Protein AF-A0A2E3EXQ4-F1 (afdb_monomer)

pLDDT: mean 81.84, std 19.52, range [31.77, 98.12]

Foldseek 3Di:
DDDDDDDDPPPPWDQDPQQKDWDDDDDDDDDDPQDWDWEWAAALNDITIMIGGPPCRVVVNVVSVLLNVLLVVLCPPHPSPPDVNSSVRSVVVVVVVVVVVVVVVVVVVVVVVVVVVVVVVVVVVVVVVVVVVVVVVVVVVVVVVVVVVVD

Solvent-accessible surface area (backbone atoms only — not comparable to full-atom values): 9087 Å² total; per-residue (Å²): 138,87,85,81,90,81,78,85,83,78,77,91,69,79,73,42,98,84,49,43,37,79,68,75,87,81,88,84,82,91,87,76,96,62,64,72,39,78,41,83,44,61,49,91,88,42,80,46,49,31,40,29,48,64,93,38,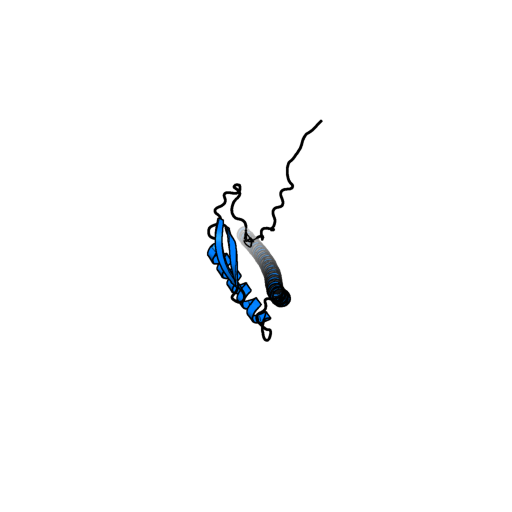57,67,58,51,52,51,52,45,50,56,49,30,57,34,35,54,65,49,35,70,96,55,74,85,68,87,44,70,65,35,54,50,46,22,50,49,58,51,48,52,50,51,52,51,50,51,51,50,52,50,53,50,52,55,49,53,52,50,52,49,57,49,49,56,49,52,51,52,54,49,52,55,51,52,52,52,53,50,51,55,51,51,54,50,50,51,54,49,51,59,53,61,76,74,109

Mean predicted aligned error: 12.4 Å

Structure (mmCIF, N/CA/C/O backbone):
data_AF-A0A2E3EXQ4-F1
#
_entry.id   AF-A0A2E3EXQ4-F1
#
loop_
_atom_site.group_PDB
_atom_site.id
_atom_site.type_symbol
_atom_site.label_atom_id
_atom_site.label_alt_id
_atom_site.label_comp_id
_atom_site.label_asym_id
_atom_site.label_entity_id
_atom_site.label_seq_id
_atom_site.pdbx_PDB_ins_code
_atom_site.Cartn_x
_atom_site.Cartn_y
_atom_site.Cartn_z
_atom_site.occupancy
_atom_site.B_iso_or_equiv
_atom_site.auth_seq_id
_atom_site.auth_comp_id
_atom_site.auth_asym_id
_atom_site.auth_atom_id
_atom_site.pdbx_PDB_model_num
ATOM 1 N N . MET A 1 1 ? -54.232 31.102 2.412 1.00 39.09 1 MET A N 1
ATOM 2 C CA . MET A 1 1 ? -54.176 29.993 1.437 1.00 39.09 1 MET A CA 1
ATOM 3 C C . MET A 1 1 ? -53.079 29.049 1.882 1.00 39.09 1 MET A C 1
ATOM 5 O O . MET A 1 1 ? -51.952 29.480 2.073 1.00 39.09 1 MET A O 1
ATOM 9 N N . ILE A 1 2 ? -53.479 27.822 2.183 1.00 39.22 2 ILE A N 1
ATOM 10 C CA . ILE A 1 2 ? -52.682 26.746 2.765 1.00 39.22 2 ILE A CA 1
ATOM 11 C C . ILE A 1 2 ? -51.975 25.996 1.632 1.00 39.22 2 ILE A C 1
ATOM 13 O O . ILE A 1 2 ? -52.629 25.654 0.652 1.00 39.22 2 ILE A O 1
ATOM 17 N N . ALA A 1 3 ? -50.693 25.677 1.807 1.00 35.25 3 ALA A N 1
ATOM 18 C CA . ALA A 1 3 ? -50.110 24.427 1.324 1.00 35.25 3 ALA A CA 1
ATOM 19 C C . ALA A 1 3 ? -48.959 24.036 2.261 1.00 35.25 3 ALA A C 1
ATOM 21 O O . ALA A 1 3 ? -47.992 24.774 2.436 1.00 35.25 3 ALA A O 1
ATOM 22 N N . ALA A 1 4 ? -49.138 22.898 2.922 1.00 32.50 4 ALA A N 1
ATOM 23 C CA . ALA A 1 4 ? -48.230 22.305 3.884 1.00 32.50 4 ALA A CA 1
ATOM 24 C C . ALA A 1 4 ? -47.325 21.249 3.224 1.00 32.50 4 ALA A C 1
ATOM 26 O O . ALA A 1 4 ? -47.731 20.598 2.268 1.00 32.50 4 ALA A O 1
ATOM 27 N N . ALA A 1 5 ? -46.181 21.027 3.879 1.00 33.75 5 ALA A N 1
ATOM 28 C CA . ALA A 1 5 ? -45.454 19.761 4.027 1.00 33.75 5 ALA A CA 1
ATOM 29 C C . ALA A 1 5 ? -44.585 19.202 2.876 1.00 33.75 5 ALA A C 1
ATOM 31 O O . ALA A 1 5 ? -45.044 18.870 1.792 1.00 33.75 5 ALA A O 1
ATOM 32 N N . GLY A 1 6 ? -43.324 18.936 3.240 1.00 31.77 6 GLY A N 1
ATOM 33 C CA . GLY A 1 6 ? -42.433 17.938 2.640 1.00 31.77 6 GLY A CA 1
ATOM 34 C C . GLY A 1 6 ? -41.075 17.963 3.360 1.00 31.77 6 GLY A C 1
ATOM 35 O O . GLY A 1 6 ? -40.394 18.982 3.277 1.00 31.77 6 GLY A O 1
ATOM 36 N N . PRO A 1 7 ? -40.695 16.939 4.151 1.00 38.81 7 PRO A N 1
ATOM 37 C CA . PRO A 1 7 ? -39.649 17.069 5.161 1.00 38.81 7 PRO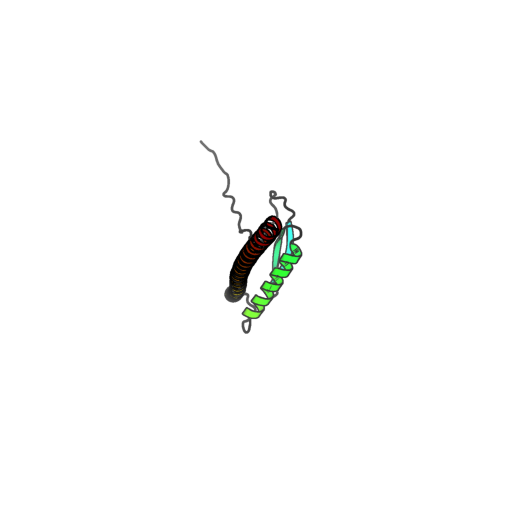 A CA 1
ATOM 38 C C . PRO A 1 7 ? -38.246 17.021 4.549 1.00 38.81 7 PRO A C 1
ATOM 40 O O . PRO A 1 7 ? -37.982 16.276 3.611 1.00 38.81 7 PRO A O 1
ATOM 43 N N . ALA A 1 8 ? -37.328 17.775 5.154 1.00 42.53 8 ALA A N 1
ATOM 44 C CA . ALA A 1 8 ? -35.894 17.657 4.935 1.00 42.53 8 ALA A CA 1
ATOM 45 C C . ALA A 1 8 ? -35.455 16.182 5.014 1.00 42.53 8 ALA A C 1
ATOM 47 O O . ALA A 1 8 ? -35.511 15.574 6.088 1.00 42.53 8 ALA A O 1
ATOM 48 N N . SER A 1 9 ? -35.018 15.612 3.888 1.00 45.44 9 SER A N 1
ATOM 49 C CA . SER A 1 9 ? -34.463 14.261 3.811 1.00 45.44 9 SER A CA 1
ATOM 50 C C . SER A 1 9 ? -33.110 14.224 4.526 1.00 45.44 9 SER A C 1
ATOM 52 O O . SER A 1 9 ? -32.050 14.412 3.932 1.00 45.44 9 SER A O 1
ATOM 54 N N . ARG A 1 10 ? -33.142 14.025 5.843 1.00 39.22 10 ARG A N 1
ATOM 55 C CA . ARG A 1 10 ? -31.953 13.766 6.652 1.00 39.22 10 ARG A CA 1
ATOM 56 C C . ARG A 1 10 ? -31.537 12.310 6.459 1.00 39.22 10 ARG A C 1
ATOM 58 O O . ARG A 1 10 ? -32.013 11.429 7.163 1.00 39.22 10 ARG A O 1
ATOM 65 N N . SER A 1 11 ? -30.638 12.068 5.506 1.00 46.88 11 SER A N 1
ATOM 66 C CA . SER A 1 11 ? -29.823 10.853 5.458 1.00 46.88 11 SER A CA 1
ATOM 67 C C . SER A 1 11 ? -28.827 10.903 6.622 1.00 46.88 11 SER A C 1
ATOM 69 O O . SER A 1 11 ? -27.817 11.605 6.553 1.00 46.88 11 SER A O 1
ATOM 71 N N . THR A 1 12 ? -29.104 10.238 7.736 1.00 48.03 12 THR A N 1
ATOM 72 C CA . THR A 1 12 ? -28.260 10.352 8.936 1.00 48.03 12 THR A CA 1
ATOM 73 C C . THR A 1 12 ? -27.111 9.341 8.916 1.00 48.03 12 THR A C 1
ATOM 75 O O . THR A 1 12 ? -27.062 8.432 9.735 1.00 48.03 12 THR A O 1
ATOM 78 N N . GLY A 1 13 ? -26.185 9.500 7.961 1.00 52.38 13 GLY A N 1
ATOM 79 C CA . GLY A 1 13 ? -24.879 8.828 7.953 1.00 52.38 13 GLY A CA 1
ATOM 80 C C . GLY A 1 13 ? -24.204 8.801 6.568 1.00 52.38 13 GLY A C 1
ATOM 81 O O . GLY A 1 13 ? -24.810 8.283 5.625 1.00 52.38 13 GLY A O 1
ATOM 82 N N . PRO A 1 14 ? -22.9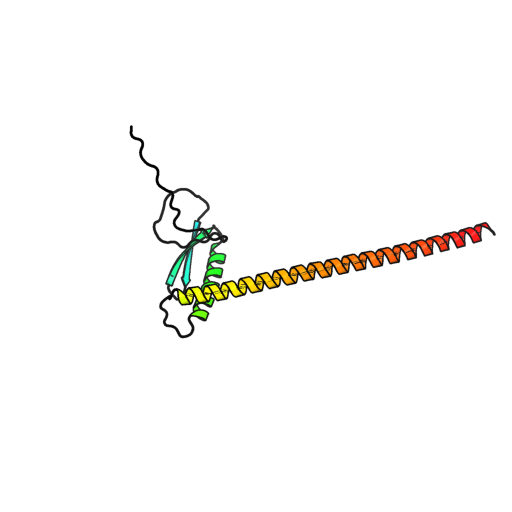71 9.328 6.408 1.00 59.94 14 PRO A N 1
ATOM 83 C CA . PRO A 1 14 ? -22.273 9.318 5.123 1.00 59.94 14 PRO A CA 1
ATOM 84 C C . PRO A 1 14 ? -21.819 7.898 4.751 1.00 59.94 14 PRO A C 1
ATOM 86 O O . PRO A 1 14 ? -21.286 7.167 5.585 1.00 59.94 14 PRO A O 1
ATOM 89 N N . TRP A 1 15 ? -22.026 7.503 3.493 1.00 59.31 15 TRP A N 1
ATOM 90 C CA . TRP A 1 15 ? -21.392 6.309 2.931 1.00 59.31 15 TRP A CA 1
ATOM 91 C C . TRP A 1 15 ? -19.880 6.528 2.846 1.00 59.31 15 TRP A C 1
ATOM 93 O O . TRP A 1 15 ? -19.427 7.596 2.433 1.00 59.31 15 TRP A O 1
ATOM 103 N N . THR A 1 16 ? -19.095 5.517 3.215 1.00 67.19 16 THR A N 1
ATOM 104 C CA . THR A 1 16 ? -17.655 5.526 2.919 1.00 67.19 16 THR A CA 1
ATOM 105 C C . THR A 1 16 ? -17.418 5.224 1.431 1.00 67.19 16 THR A C 1
ATOM 107 O O . THR A 1 16 ? -18.258 4.566 0.811 1.00 67.19 16 THR A O 1
ATOM 110 N N . PRO A 1 17 ? -16.273 5.629 0.843 1.00 65.00 17 PRO A N 1
ATOM 111 C CA . PRO A 1 17 ? -15.904 5.247 -0.527 1.00 65.00 17 PRO A CA 1
ATOM 112 C C . PRO A 1 17 ? -15.903 3.729 -0.762 1.00 65.00 17 PRO A C 1
ATOM 114 O O . PRO A 1 17 ? -16.143 3.273 -1.875 1.00 65.00 17 PRO A O 1
ATOM 117 N N . SER A 1 18 ? -15.683 2.948 0.298 1.00 67.12 18 SER A N 1
ATOM 118 C CA . SER A 1 18 ? -15.730 1.484 0.283 1.00 67.12 18 SER A CA 1
ATOM 119 C C . SER A 1 18 ? -17.146 0.902 0.354 1.00 67.12 18 SER A C 1
ATOM 121 O O . SER A 1 18 ? -17.276 -0.308 0.471 1.00 67.12 18 SER A O 1
ATOM 123 N N . GLY A 1 19 ? -18.206 1.718 0.343 1.00 71.94 19 GLY A N 1
ATOM 124 C CA . GLY A 1 19 ? -19.581 1.217 0.406 1.00 71.94 19 GLY A CA 1
ATOM 125 C C . GLY A 1 19 ? -19.986 0.663 1.778 1.00 71.94 19 GLY A C 1
ATOM 126 O O . GLY A 1 19 ? -20.892 -0.156 1.860 1.00 71.94 19 GLY A O 1
ATOM 127 N N . VAL A 1 20 ? -19.318 1.081 2.859 1.00 76.75 20 VAL A N 1
ATOM 128 C CA . VAL A 1 20 ? -19.588 0.599 4.227 1.00 76.75 20 VAL A CA 1
ATOM 129 C C . VAL A 1 20 ? -20.297 1.671 5.050 1.00 76.75 20 VAL A C 1
ATOM 131 O O . VAL A 1 20 ? -19.892 2.840 5.016 1.00 76.75 20 VAL A O 1
ATOM 134 N N . ARG A 1 21 ? -21.311 1.264 5.828 1.00 80.31 21 ARG A N 1
ATOM 135 C CA . ARG A 1 21 ? -22.042 2.109 6.789 1.00 80.31 21 ARG A CA 1
ATOM 136 C C . ARG A 1 21 ? -22.262 1.384 8.122 1.00 80.31 21 ARG A C 1
ATOM 138 O O . ARG A 1 21 ? -22.577 0.200 8.137 1.00 80.31 21 ARG A O 1
ATOM 145 N N . LEU A 1 22 ? -22.163 2.113 9.238 1.00 78.50 22 LEU A N 1
ATOM 146 C CA . LEU A 1 22 ? -22.538 1.608 10.564 1.00 78.50 22 LEU A CA 1
ATOM 147 C C . LEU A 1 22 ? -24.067 1.584 10.729 1.00 78.50 22 LEU A C 1
ATOM 149 O O . LEU A 1 22 ? -24.726 2.597 10.492 1.00 78.50 22 LEU A O 1
ATOM 153 N N . MET A 1 23 ? -24.632 0.454 11.152 1.00 69.12 23 MET A N 1
ATOM 154 C CA . MET A 1 23 ? -26.063 0.337 11.442 1.00 6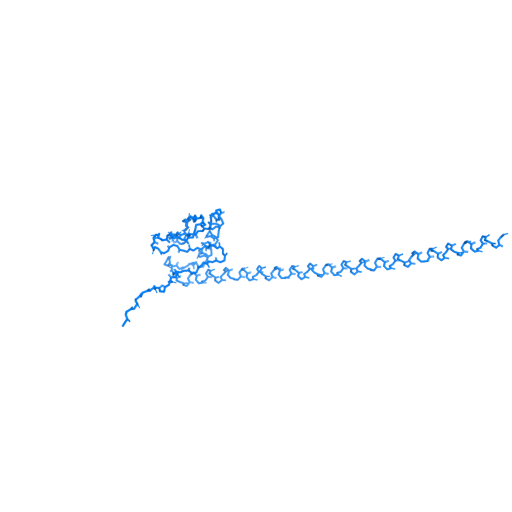9.12 23 MET A CA 1
ATOM 155 C C . MET A 1 23 ? -26.365 0.947 12.816 1.00 69.12 23 MET A C 1
ATOM 157 O O . MET A 1 23 ? -26.114 0.345 13.858 1.00 69.12 23 MET A O 1
ATOM 161 N N . THR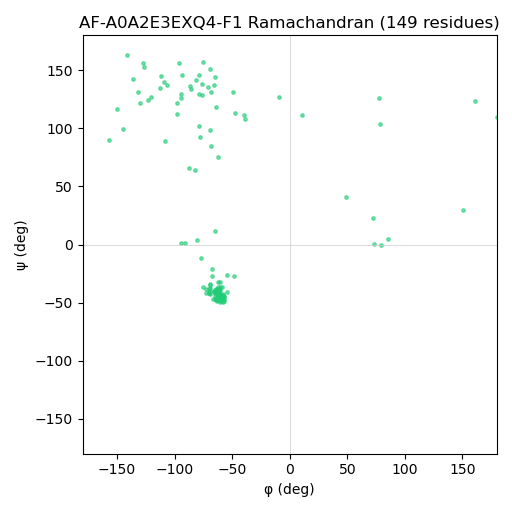 A 1 24 ? -26.906 2.164 12.825 1.00 61.56 24 THR A N 1
ATOM 162 C CA . THR A 1 24 ? -27.488 2.809 14.009 1.00 61.56 24 THR A CA 1
ATOM 163 C C . THR A 1 24 ? -29.010 2.835 13.813 1.00 61.56 24 THR A C 1
ATOM 165 O O . THR A 1 24 ? -29.493 3.750 13.161 1.00 61.56 24 THR A O 1
ATOM 168 N N . ALA A 1 25 ? -29.722 1.782 14.252 1.00 42.19 25 ALA A N 1
ATOM 169 C CA . ALA A 1 25 ? -31.193 1.555 14.232 1.00 42.19 25 ALA A CA 1
ATOM 170 C C . ALA A 1 25 ? -32.082 2.769 13.825 1.00 42.19 25 ALA A C 1
ATOM 172 O O . ALA A 1 25 ? -31.943 3.835 14.412 1.00 42.19 25 ALA A O 1
ATOM 173 N N . GLU A 1 26 ? -33.004 2.719 12.850 1.00 41.75 26 GLU A N 1
ATOM 174 C CA . GLU A 1 26 ? -34.162 1.817 12.657 1.00 41.75 26 GLU A CA 1
ATOM 175 C C . GLU A 1 26 ? -34.194 1.109 11.279 1.00 41.75 26 GLU A C 1
ATOM 177 O O . GLU A 1 26 ? -33.709 1.664 10.288 1.00 41.75 26 GLU A O 1
ATOM 182 N N . PRO A 1 27 ? -34.808 -0.088 11.175 1.00 54.22 27 PRO A N 1
ATOM 183 C CA . PRO A 1 27 ? -34.923 -0.809 9.917 1.00 54.22 27 PRO A CA 1
ATOM 184 C C . PRO A 1 27 ? -36.095 -0.288 9.071 1.00 54.22 27 PRO A C 1
ATOM 186 O O . PRO A 1 27 ? -37.196 -0.063 9.568 1.00 54.22 27 PRO A O 1
ATOM 189 N N . ASN A 1 28 ? -35.852 -0.230 7.760 1.00 52.44 28 ASN A N 1
ATOM 190 C CA . ASN A 1 28 ? -36.831 -0.156 6.673 1.00 52.44 28 ASN A CA 1
ATOM 191 C C . ASN A 1 28 ? -37.496 1.206 6.383 1.00 52.44 28 ASN A C 1
ATOM 193 O O . ASN A 1 28 ? -38.495 1.560 7.001 1.00 52.44 28 ASN A O 1
ATOM 197 N N . ARG A 1 29 ? -37.040 1.872 5.305 1.00 49.22 29 ARG A N 1
ATOM 198 C CA . ARG A 1 29 ? -37.925 2.482 4.288 1.00 49.22 29 ARG A CA 1
ATOM 199 C C . ARG A 1 29 ? -37.294 2.368 2.894 1.00 49.22 29 ARG A C 1
ATOM 201 O O . ARG A 1 29 ? -36.405 3.134 2.549 1.00 49.22 29 ARG A O 1
ATOM 208 N N . ILE A 1 30 ? -37.763 1.359 2.161 1.00 45.34 30 ILE A N 1
ATOM 209 C CA . ILE A 1 30 ? -37.961 1.253 0.702 1.00 45.34 30 ILE A CA 1
ATOM 210 C C . ILE A 1 30 ? -37.327 2.388 -0.129 1.00 45.34 30 ILE A C 1
ATOM 212 O O . ILE A 1 30 ? -37.843 3.508 -0.119 1.00 45.34 30 ILE A O 1
ATOM 216 N N . GLY A 1 31 ? -36.280 2.070 -0.910 1.00 44.94 31 GLY A N 1
ATOM 217 C CA . GLY A 1 31 ? -35.872 2.921 -2.036 1.00 44.94 31 GLY A CA 1
ATOM 218 C C . GLY A 1 31 ? -34.400 2.969 -2.468 1.00 44.94 31 GLY A C 1
ATOM 219 O O . GLY A 1 31 ? -34.017 4.017 -2.972 1.00 44.94 31 GLY A O 1
ATOM 220 N N . ASP A 1 32 ? -33.582 1.918 -2.306 1.00 44.41 32 ASP A N 1
ATOM 221 C CA . ASP A 1 32 ? -32.374 1.746 -3.145 1.00 44.41 32 ASP A CA 1
ATOM 222 C C . ASP A 1 32 ? -31.951 0.263 -3.180 1.00 44.41 32 ASP A C 1
ATOM 224 O O . ASP A 1 32 ? -31.250 -0.243 -2.305 1.00 44.41 32 ASP A O 1
ATOM 228 N N . GLU A 1 33 ? -32.475 -0.482 -4.151 1.00 45.66 33 GLU A N 1
ATOM 229 C CA . GLU A 1 33 ? -32.315 -1.933 -4.294 1.00 45.66 33 GLU A CA 1
ATOM 230 C C . GLU A 1 33 ? -30.981 -2.268 -4.985 1.00 45.66 33 GLU A C 1
ATOM 232 O O . GLU A 1 33 ? -30.926 -2.799 -6.090 1.00 45.66 33 GLU A O 1
ATOM 237 N N . LYS A 1 34 ? -29.864 -1.933 -4.334 1.00 54.62 34 LYS A N 1
ATOM 238 C CA . LYS A 1 34 ? -28.639 -2.726 -4.481 1.00 54.62 34 LYS A CA 1
ATOM 239 C C . LYS A 1 34 ? -28.591 -3.662 -3.289 1.00 54.62 34 LYS A C 1
ATOM 241 O O . LYS A 1 34 ? -28.630 -3.188 -2.159 1.00 54.62 34 LYS A O 1
ATOM 246 N N . ALA A 1 35 ? -28.548 -4.966 -3.557 1.00 54.25 35 ALA A N 1
ATOM 247 C CA . ALA A 1 35 ? -28.475 -6.026 -2.561 1.00 54.25 35 ALA A CA 1
ATOM 248 C C . ALA A 1 35 ? -27.532 -5.633 -1.410 1.00 54.25 35 ALA A C 1
ATOM 250 O O . ALA A 1 35 ? -26.328 -5.429 -1.584 1.00 54.25 35 ALA A O 1
ATOM 251 N N . MET A 1 36 ? -28.139 -5.422 -0.246 1.00 65.69 36 MET A N 1
ATOM 252 C CA . MET A 1 36 ? -27.467 -4.981 0.965 1.00 65.69 36 MET A CA 1
ATOM 253 C C . MET A 1 36 ? -27.202 -6.215 1.810 1.00 65.69 36 MET A C 1
ATOM 255 O O . MET A 1 36 ? -28.137 -6.840 2.307 1.00 65.69 36 MET A O 1
ATOM 259 N N . ALA A 1 37 ? -25.929 -6.563 1.953 1.00 80.25 37 ALA A N 1
ATOM 260 C CA . ALA A 1 37 ? -25.499 -7.587 2.883 1.00 80.25 37 ALA A CA 1
ATOM 261 C C . ALA A 1 37 ? -25.101 -6.942 4.213 1.00 80.25 37 ALA A C 1
ATOM 263 O O . ALA A 1 37 ? -24.567 -5.828 4.262 1.00 80.25 37 ALA A O 1
ATOM 264 N N . GLU A 1 38 ? -25.353 -7.655 5.305 1.00 84.62 38 GLU A N 1
ATOM 265 C CA . GLU A 1 38 ? -24.987 -7.228 6.651 1.00 84.62 38 GLU A CA 1
ATOM 266 C C . GLU A 1 38 ? -23.852 -8.089 7.194 1.00 84.62 38 GLU A C 1
ATOM 268 O O . GLU A 1 38 ? -23.815 -9.310 7.024 1.00 84.62 38 GLU A O 1
ATOM 273 N N . VAL A 1 39 ? -22.918 -7.441 7.882 1.00 90.38 39 VAL A N 1
ATOM 274 C CA . VAL A 1 39 ? -21.782 -8.104 8.514 1.00 90.38 39 VAL A CA 1
ATOM 275 C C . VAL A 1 39 ? -21.676 -7.643 9.958 1.00 90.38 39 VAL A C 1
ATOM 277 O O . VAL A 1 39 ? -21.495 -6.457 10.230 1.00 90.38 39 VAL A O 1
ATOM 280 N N . GLU A 1 40 ? -21.737 -8.590 10.892 1.00 92.00 40 GLU A N 1
ATOM 281 C CA . GLU A 1 40 ? -21.334 -8.350 12.276 1.00 92.00 40 GLU A CA 1
ATOM 282 C C . GLU A 1 40 ? -19.805 -8.407 12.386 1.00 92.00 40 GLU A C 1
ATOM 284 O O . GLU A 1 40 ? -19.162 -9.367 11.951 1.00 92.00 40 GLU A O 1
ATOM 289 N N . VAL A 1 41 ? -19.223 -7.383 13.003 1.00 92.31 41 VAL A N 1
ATOM 290 C CA . VAL A 1 41 ? -17.799 -7.302 13.336 1.00 92.31 41 VAL A CA 1
ATOM 291 C C . VAL A 1 41 ? -17.633 -6.969 14.815 1.00 92.31 41 VAL A C 1
ATOM 293 O O . VAL A 1 41 ? -18.531 -6.400 15.432 1.00 92.31 41 VAL A O 1
ATOM 296 N N . ARG A 1 42 ? -16.487 -7.309 15.413 1.00 90.38 42 ARG A N 1
ATOM 297 C CA . ARG A 1 42 ? -16.207 -7.010 16.825 1.00 90.38 42 ARG A CA 1
ATOM 298 C C . ARG A 1 42 ? -14.970 -6.142 16.954 1.00 90.38 42 ARG A C 1
ATOM 300 O O . ARG A 1 42 ? -13.925 -6.537 16.450 1.00 90.38 42 ARG A O 1
ATOM 307 N N . ILE A 1 43 ? -15.102 -5.015 17.653 1.00 89.38 43 ILE A N 1
ATOM 308 C CA . ILE A 1 43 ? -13.989 -4.125 18.001 1.00 89.38 43 ILE A CA 1
ATOM 309 C C . ILE A 1 43 ? -13.938 -3.964 19.527 1.00 89.38 43 ILE A C 1
ATOM 311 O O . ILE A 1 43 ? -14.952 -3.604 20.129 1.00 89.38 43 ILE A O 1
ATOM 315 N N . LEU A 1 44 ? -12.801 -4.257 20.166 1.00 87.19 44 LEU A N 1
ATOM 316 C CA . LEU A 1 44 ? -12.626 -4.312 21.628 1.00 87.19 44 LEU A CA 1
ATOM 317 C C . LEU A 1 44 ? -13.714 -5.138 22.334 1.00 87.19 44 LEU A C 1
ATOM 319 O O . LEU A 1 44 ? -14.260 -4.747 23.365 1.00 87.19 44 LEU A O 1
ATOM 323 N N . GLY A 1 45 ? -14.088 -6.271 21.737 1.00 85.00 45 GLY A N 1
ATOM 324 C CA . GLY A 1 45 ? -15.140 -7.147 22.262 1.00 85.00 45 GLY A CA 1
ATOM 325 C C . GLY A 1 45 ? -16.573 -6.616 22.114 1.00 85.00 45 GLY A C 1
ATOM 326 O O . GLY A 1 45 ? -17.510 -7.317 22.491 1.00 85.00 45 GLY A O 1
ATOM 327 N N . ARG A 1 46 ? -16.780 -5.426 21.532 1.00 85.62 46 ARG A N 1
ATOM 328 C CA . ARG A 1 46 ? -18.109 -4.879 21.230 1.00 85.62 46 ARG A CA 1
ATOM 329 C C . ARG A 1 46 ? -18.515 -5.216 19.799 1.00 85.62 46 ARG A C 1
ATOM 331 O O . ARG A 1 46 ? -17.755 -4.963 18.869 1.00 85.62 46 ARG A O 1
ATOM 338 N N . ALA A 1 47 ? -19.714 -5.769 19.631 1.00 89.38 47 ALA A N 1
ATOM 339 C CA . ALA A 1 47 ? -20.281 -6.064 18.319 1.00 89.38 47 ALA A CA 1
ATOM 340 C C . ALA A 1 47 ? -20.803 -4.789 17.632 1.00 89.38 47 ALA A C 1
ATOM 342 O O . ALA A 1 47 ? -21.441 -3.944 18.267 1.00 89.38 47 ALA A O 1
ATOM 343 N N . PHE A 1 48 ? -20.534 -4.677 16.334 1.00 88.44 48 PHE A N 1
ATOM 344 C CA . PHE A 1 48 ? -21.028 -3.641 15.436 1.00 88.44 48 PHE A CA 1
ATOM 345 C C . PHE A 1 48 ? -21.571 -4.306 14.174 1.00 88.44 48 PHE A C 1
ATOM 347 O O . PHE A 1 48 ? -20.883 -5.122 13.562 1.00 88.44 48 PHE A O 1
ATOM 354 N N . THR A 1 49 ? -22.777 -3.928 13.761 1.00 89.44 49 THR A N 1
ATOM 355 C CA . THR A 1 49 ? -23.352 -4.377 12.490 1.00 89.44 49 THR A CA 1
ATOM 356 C C . THR A 1 49 ? -23.065 -3.335 11.421 1.00 89.44 49 THR A C 1
ATOM 358 O O . THR A 1 49 ? -23.352 -2.146 11.597 1.00 89.44 49 THR A O 1
ATOM 361 N N . LEU A 1 50 ? -22.463 -3.775 10.322 1.00 87.56 50 LEU A N 1
ATOM 362 C CA . LEU A 1 50 ? -22.137 -2.940 9.177 1.00 87.56 50 LEU A CA 1
ATOM 363 C C . LEU A 1 50 ? -22.987 -3.357 7.984 1.00 87.56 50 LEU A C 1
ATOM 365 O O . LEU A 1 50 ? -23.106 -4.542 7.678 1.00 87.56 50 LEU A O 1
ATOM 369 N N . ALA A 1 51 ? -23.540 -2.363 7.301 1.00 85.06 51 ALA A N 1
ATOM 370 C CA . ALA A 1 51 ? -24.154 -2.538 5.998 1.00 85.06 51 ALA A CA 1
ATOM 371 C C . ALA A 1 51 ? -23.061 -2.436 4.929 1.00 85.06 51 ALA A C 1
ATOM 373 O O . ALA A 1 51 ? -22.234 -1.516 4.979 1.00 85.06 51 ALA A O 1
ATOM 374 N N . CYS A 1 52 ? -23.058 -3.362 3.976 1.00 85.44 52 CYS A N 1
ATOM 375 C CA . CYS A 1 52 ? -22.112 -3.391 2.866 1.00 85.44 52 CYS A CA 1
ATOM 376 C C . CYS A 1 52 ? -22.789 -3.828 1.562 1.00 85.44 52 CYS A C 1
ATOM 378 O O . CYS A 1 52 ? -23.908 -4.346 1.571 1.00 85.44 52 CYS A O 1
ATOM 380 N N . GLY A 1 53 ? -22.129 -3.570 0.433 1.00 83.12 53 GLY A N 1
ATOM 381 C CA . GLY A 1 53 ? -22.604 -4.068 -0.857 1.00 83.12 53 GLY A CA 1
ATOM 382 C C . GLY A 1 53 ? -22.469 -5.589 -0.959 1.00 83.12 53 GLY A C 1
ATOM 383 O O . GLY A 1 53 ? -21.561 -6.170 -0.367 1.00 83.12 53 GLY A O 1
ATOM 384 N N . GLU A 1 54 ? -23.346 -6.217 -1.739 1.00 77.94 54 GLU A N 1
ATOM 385 C CA . GLU A 1 54 ? -23.282 -7.648 -2.065 1.00 77.94 54 GLU A CA 1
ATOM 386 C C . GLU A 1 54 ? -21.882 -8.079 -2.535 1.00 77.94 54 GLU A C 1
ATOM 388 O O . GLU A 1 54 ? -21.258 -7.428 -3.382 1.00 77.94 54 GLU A O 1
ATOM 393 N N . GLY A 1 55 ? -21.370 -9.171 -1.962 1.00 86.19 55 GLY A N 1
ATOM 394 C CA . GLY A 1 55 ? -20.056 -9.728 -2.290 1.00 86.19 55 GLY A CA 1
ATOM 395 C C . GLY A 1 55 ? -18.872 -9.007 -1.635 1.00 86.19 55 GLY A C 1
ATOM 396 O O . GLY A 1 55 ? -17.722 -9.403 -1.841 1.00 86.19 55 GLY A O 1
ATOM 397 N N . GLN A 1 56 ? -19.104 -7.949 -0.849 1.00 86.88 56 GLN A N 1
ATOM 398 C CA . GLN A 1 56 ? -18.049 -7.238 -0.117 1.00 86.88 56 GLN A CA 1
ATOM 399 C C . GLN A 1 56 ? -17.863 -7.730 1.322 1.00 86.88 56 GLN A C 1
ATOM 401 O O . GLN A 1 56 ? -17.008 -7.209 2.042 1.00 86.88 56 GLN A O 1
ATOM 406 N N . GLU A 1 57 ? -18.614 -8.736 1.760 1.00 89.00 57 GLU A N 1
ATOM 407 C CA . GLU A 1 57 ? -18.704 -9.143 3.159 1.00 89.00 57 GLU A CA 1
ATOM 408 C C . GLU A 1 57 ? -17.338 -9.568 3.711 1.00 89.00 57 GLU A C 1
ATOM 410 O O . GLU A 1 57 ? -16.936 -9.127 4.789 1.00 89.00 57 GLU A O 1
ATOM 415 N N . GLU A 1 58 ? -16.577 -10.372 2.959 1.00 91.56 58 GLU A N 1
ATOM 416 C CA . GLU A 1 58 ? -15.239 -10.814 3.383 1.00 91.56 58 GLU A CA 1
ATOM 417 C C . GLU A 1 58 ? -14.222 -9.665 3.388 1.00 91.56 58 GLU A C 1
ATOM 419 O O . GLU A 1 58 ? -13.349 -9.600 4.260 1.00 91.56 58 GLU A O 1
ATOM 424 N N . SER A 1 59 ? -14.352 -8.715 2.458 1.00 90.62 59 SER A N 1
ATOM 425 C CA . SER A 1 59 ? -13.515 -7.512 2.442 1.00 90.62 59 SER A CA 1
ATOM 426 C C . SER A 1 59 ? -13.766 -6.674 3.695 1.00 90.62 59 SER A C 1
ATOM 428 O O . SER A 1 59 ? -12.826 -6.310 4.403 1.00 90.62 59 SER A O 1
ATOM 430 N N . VAL A 1 60 ? -15.036 -6.454 4.047 1.00 91.19 60 VAL A N 1
ATOM 431 C CA . VAL A 1 60 ? -15.431 -5.726 5.260 1.00 91.19 60 VAL A CA 1
ATOM 432 C C . VAL A 1 60 ? -14.962 -6.447 6.523 1.00 91.19 60 VAL A C 1
ATOM 434 O O . VAL A 1 60 ? -14.381 -5.802 7.397 1.00 91.19 60 VAL A O 1
ATOM 437 N N . ARG A 1 61 ? -15.112 -7.778 6.610 1.00 93.56 61 ARG A N 1
ATOM 438 C CA . ARG A 1 61 ? -14.562 -8.578 7.725 1.00 93.56 61 ARG A CA 1
ATOM 439 C C . ARG A 1 61 ? -13.048 -8.420 7.831 1.00 93.56 61 ARG A C 1
ATOM 441 O O . ARG A 1 61 ? -12.520 -8.230 8.926 1.00 93.56 61 ARG A O 1
ATOM 448 N N . THR A 1 62 ? -12.345 -8.458 6.702 1.00 94.12 62 THR A N 1
ATOM 449 C CA . THR A 1 62 ? -10.889 -8.287 6.653 1.00 94.12 62 THR A CA 1
ATOM 450 C C . THR A 1 62 ? -10.461 -6.903 7.124 1.00 94.12 62 THR A C 1
ATOM 452 O O . THR A 1 62 ? -9.535 -6.792 7.928 1.00 94.12 62 THR A O 1
ATOM 455 N N . LEU A 1 63 ? -11.132 -5.849 6.662 1.00 93.00 63 LEU A N 1
ATOM 456 C CA . LEU A 1 63 ? -10.855 -4.479 7.088 1.00 93.00 63 LEU A CA 1
ATOM 457 C C . LEU A 1 63 ? -11.156 -4.288 8.578 1.00 93.00 63 LEU A C 1
ATOM 459 O O . LEU A 1 63 ? -10.349 -3.689 9.283 1.00 93.00 63 LEU A O 1
ATOM 463 N N . ALA A 1 64 ? -12.252 -4.852 9.083 1.00 93.19 64 ALA A N 1
ATOM 464 C CA . ALA A 1 64 ? -12.585 -4.782 10.501 1.00 93.19 64 ALA A CA 1
ATOM 465 C C . ALA A 1 64 ? -11.559 -5.509 11.387 1.00 93.19 64 ALA A C 1
ATOM 467 O O . ALA A 1 64 ? -11.197 -4.973 12.431 1.00 93.19 64 ALA A O 1
ATOM 468 N N . AR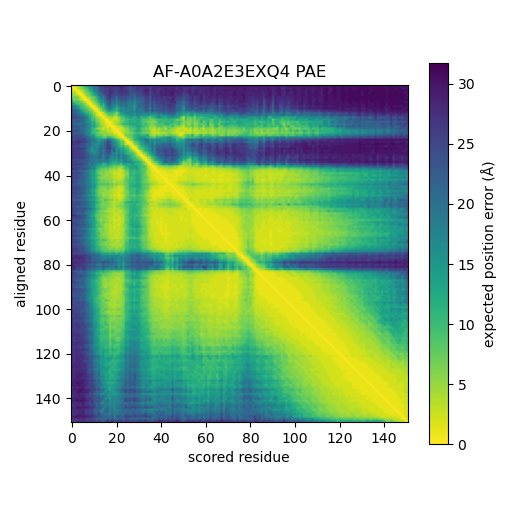G A 1 65 ? -11.020 -6.663 10.954 1.00 94.19 65 ARG A N 1
ATOM 469 C CA . ARG A 1 65 ? -9.893 -7.326 11.646 1.00 94.19 65 ARG A CA 1
ATOM 470 C C . ARG A 1 65 ? -8.672 -6.410 11.740 1.00 94.19 65 ARG A C 1
ATOM 472 O O . ARG A 1 65 ? -8.111 -6.257 12.818 1.00 94.19 65 ARG A O 1
ATOM 479 N N . LYS A 1 66 ? -8.306 -5.745 10.639 1.00 94.12 66 LYS A N 1
ATOM 480 C CA . LYS A 1 66 ? -7.186 -4.787 10.628 1.00 94.12 66 LYS A CA 1
ATOM 481 C C . LYS A 1 66 ? -7.425 -3.608 11.570 1.00 94.12 66 LYS A C 1
ATOM 483 O O . LYS A 1 66 ? -6.493 -3.150 12.221 1.00 94.12 66 LYS A O 1
ATOM 488 N N . VAL A 1 67 ? -8.659 -3.106 11.643 1.00 93.44 67 VAL A N 1
ATOM 489 C CA . VAL A 1 67 ? -9.026 -2.051 12.599 1.00 93.44 67 VAL A CA 1
ATOM 490 C C . VAL A 1 67 ? -8.871 -2.556 14.031 1.00 93.44 67 VAL A C 1
ATOM 492 O O . VAL A 1 67 ? -8.219 -1.886 14.826 1.00 93.44 67 VAL A O 1
ATOM 495 N N . GLU A 1 68 ? -9.397 -3.740 14.352 1.00 92.62 68 GLU A N 1
ATOM 496 C CA . GLU A 1 68 ? -9.281 -4.334 15.689 1.00 92.62 68 GLU A CA 1
ATOM 497 C C . GLU A 1 68 ? -7.820 -4.495 16.124 1.00 92.62 68 GLU A C 1
ATOM 499 O O . GLU A 1 68 ? -7.464 -4.084 17.225 1.00 92.62 68 GLU A O 1
ATOM 504 N N . GLU A 1 69 ? -6.945 -4.993 15.246 1.00 92.50 69 GLU A N 1
ATOM 505 C CA . GLU A 1 69 ? -5.507 -5.103 15.523 1.00 92.50 69 GLU A CA 1
ATOM 506 C C . GLU A 1 69 ? -4.892 -3.754 15.936 1.00 92.50 69 GLU A C 1
ATOM 508 O O . GLU A 1 69 ? -4.095 -3.686 16.874 1.00 92.50 69 GLU A O 1
ATOM 513 N N . ARG A 1 70 ? -5.282 -2.650 15.284 1.00 92.50 70 ARG A N 1
ATOM 514 C CA . ARG A 1 70 ? -4.776 -1.306 15.622 1.00 92.50 70 ARG A CA 1
ATOM 515 C C . ARG A 1 70 ? -5.365 -0.729 16.873 1.00 92.50 70 ARG A C 1
ATOM 517 O O . ARG A 1 70 ? -4.654 -0.070 17.627 1.00 92.50 70 ARG A O 1
ATOM 524 N N . VAL A 1 71 ? -6.639 -0.985 17.106 1.00 91.69 71 VAL A N 1
ATOM 525 C CA . VAL A 1 71 ? -7.289 -0.582 18.342 1.00 91.69 71 VAL A CA 1
ATOM 526 C C . VAL A 1 71 ? -6.655 -1.320 19.527 1.00 91.69 71 VAL A C 1
ATOM 528 O O . VAL A 1 71 ? -6.359 -0.683 20.536 1.00 91.69 71 VAL A O 1
ATOM 531 N N . GLN A 1 72 ? -6.333 -2.609 19.390 1.00 89.19 72 GLN A N 1
ATOM 532 C CA . GLN A 1 72 ? -5.605 -3.378 20.405 1.00 89.19 72 GLN A CA 1
ATOM 533 C C . GLN A 1 72 ? -4.185 -2.846 20.641 1.00 89.19 72 GLN A C 1
ATOM 535 O O . GLN A 1 72 ? -3.802 -2.627 21.790 1.00 89.19 72 GLN A O 1
ATOM 540 N N . GLN A 1 73 ? -3.423 -2.561 19.578 1.00 88.88 73 GLN A N 1
ATOM 541 C CA . GLN A 1 73 ? -2.095 -1.940 19.697 1.00 88.88 73 GLN A CA 1
ATOM 542 C C . GLN A 1 73 ? -2.170 -0.589 20.423 1.00 88.88 73 GLN A C 1
ATOM 544 O O . GLN A 1 73 ? -1.393 -0.325 21.345 1.00 88.88 73 GLN A O 1
ATOM 549 N N . ALA A 1 74 ? -3.151 0.241 20.065 1.00 87.19 74 ALA A N 1
ATOM 550 C CA . ALA A 1 74 ? -3.386 1.527 20.704 1.00 87.19 74 ALA A CA 1
ATOM 551 C C . ALA A 1 74 ? -3.858 1.396 22.165 1.00 87.19 74 ALA A C 1
ATOM 553 O O . ALA A 1 74 ? -3.619 2.302 22.963 1.00 87.19 74 ALA A O 1
ATOM 554 N N . ALA A 1 75 ? -4.520 0.304 22.549 1.00 84.00 75 ALA A N 1
ATOM 555 C CA . ALA A 1 75 ? -5.064 0.110 23.894 1.00 84.00 75 ALA A CA 1
ATOM 556 C C . ALA A 1 75 ? -4.014 -0.268 24.959 1.00 84.00 75 ALA A C 1
ATOM 558 O O . ALA A 1 75 ? -4.335 -0.212 26.145 1.00 84.00 75 ALA A O 1
ATOM 559 N N . SER A 1 76 ? -2.778 -0.610 24.567 1.00 76.25 76 SER A N 1
ATOM 560 C CA . SER A 1 76 ? -1.681 -1.047 25.450 1.00 76.25 76 SER A CA 1
ATOM 561 C C . SER A 1 76 ? -1.617 -0.271 26.781 1.00 76.25 76 SER A C 1
ATOM 563 O O . SER A 1 76 ? -1.259 0.906 26.813 1.00 76.25 76 SER A O 1
ATOM 565 N N . GLY A 1 77 ? -1.981 -0.933 27.888 1.00 65.00 77 GLY A N 1
ATOM 566 C CA . GLY A 1 77 ? -1.903 -0.387 29.253 1.00 65.00 77 GLY A CA 1
ATOM 567 C C . GLY A 1 77 ? -3.099 0.452 29.733 1.00 65.00 77 GLY A C 1
ATOM 568 O O . GLY A 1 77 ? -3.041 0.992 30.836 1.00 65.00 77 GLY A O 1
ATOM 569 N N . ARG A 1 78 ? -4.184 0.569 28.955 1.00 63.16 78 ARG A N 1
ATOM 570 C CA . ARG A 1 78 ? -5.406 1.301 29.339 1.00 63.16 78 ARG A CA 1
ATOM 571 C C . ARG A 1 78 ? -6.581 0.343 29.535 1.00 63.16 78 ARG A C 1
ATOM 573 O O . ARG A 1 78 ? -6.691 -0.667 28.845 1.00 63.16 78 ARG A O 1
ATOM 580 N N . SER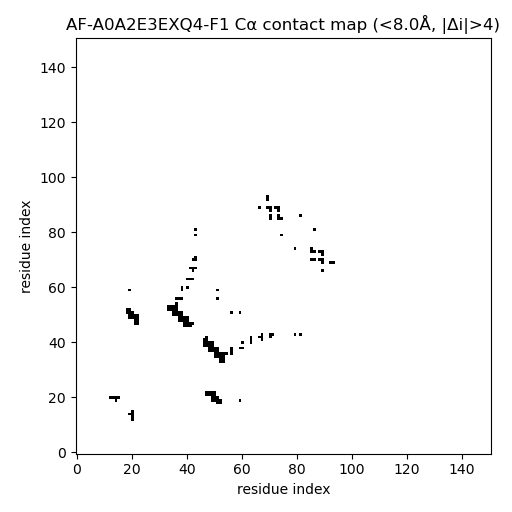 A 1 79 ? -7.457 0.636 30.497 1.00 58.88 79 SER A N 1
ATOM 581 C CA . SER A 1 79 ? -8.664 -0.163 30.721 1.00 58.88 79 SER A CA 1
ATOM 582 C C . SER A 1 79 ? -9.606 -0.073 29.512 1.00 58.88 79 SER A C 1
ATOM 584 O O . SER A 1 79 ? -9.722 0.972 28.879 1.00 58.88 79 SER A O 1
ATOM 586 N N . VAL A 1 80 ? -10.276 -1.191 29.207 1.00 55.81 80 VAL A N 1
ATOM 587 C CA . VAL A 1 80 ? -11.043 -1.513 27.977 1.00 55.81 80 VAL A CA 1
ATOM 588 C C . VAL A 1 80 ? -12.289 -0.632 27.751 1.00 55.81 80 VAL A C 1
ATOM 590 O O . VAL A 1 80 ? -13.113 -0.899 26.879 1.00 55.81 80 VAL A O 1
ATOM 593 N N . ALA A 1 81 ? -12.453 0.463 28.496 1.00 58.72 81 ALA A N 1
ATOM 594 C CA . ALA A 1 81 ? -13.433 1.466 28.119 1.00 58.72 81 ALA A CA 1
ATOM 595 C C . ALA A 1 81 ? -12.987 2.056 26.777 1.00 58.72 81 ALA A C 1
ATOM 597 O O . ALA A 1 81 ? -11.891 2.604 26.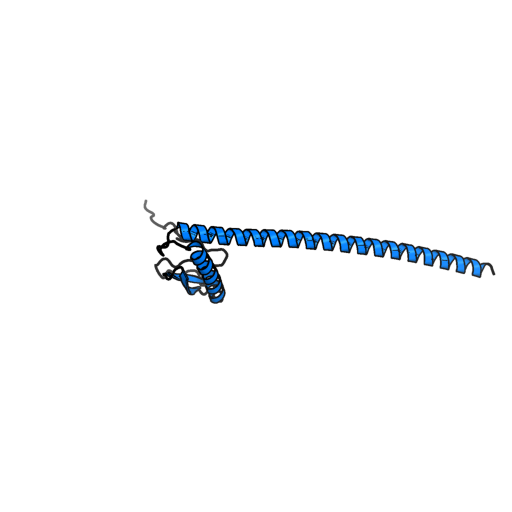675 1.00 58.72 81 ALA A O 1
ATOM 598 N N . VAL A 1 82 ? -13.826 1.888 25.752 1.00 62.50 82 VAL A N 1
ATOM 599 C CA . VAL A 1 82 ? -13.662 2.428 24.398 1.00 62.50 82 VAL A CA 1
ATOM 600 C C . VAL A 1 82 ? -13.662 3.955 24.487 1.00 62.50 82 VAL A C 1
ATOM 602 O O . VAL A 1 82 ? -14.657 4.622 24.217 1.00 62.50 82 VAL A O 1
ATOM 605 N N . ASP A 1 83 ? -12.555 4.514 24.960 1.00 73.94 83 ASP A N 1
ATOM 606 C CA . ASP A 1 83 ? -12.308 5.938 24.962 1.00 73.94 83 ASP A CA 1
ATOM 607 C C . ASP A 1 83 ? -12.145 6.336 23.494 1.00 73.94 83 ASP A C 1
ATOM 609 O O . ASP A 1 83 ? -11.391 5.707 22.741 1.00 73.94 83 ASP A O 1
ATOM 613 N N . ALA A 1 84 ? -12.843 7.393 23.083 1.00 83.44 84 ALA A N 1
ATOM 614 C CA . ALA A 1 84 ? -12.665 8.012 21.777 1.00 83.44 84 ALA A CA 1
ATOM 615 C C . ALA A 1 84 ? -11.174 8.269 21.474 1.00 83.44 84 ALA A C 1
ATOM 617 O O . ALA A 1 84 ? -10.764 8.219 20.317 1.00 83.44 84 ALA A O 1
ATOM 618 N N . ARG A 1 85 ? -10.338 8.451 22.508 1.00 85.00 85 ARG A N 1
ATOM 619 C CA . ARG A 1 85 ? -8.877 8.559 22.388 1.00 85.00 85 ARG A CA 1
ATOM 620 C C . ARG A 1 85 ? -8.186 7.308 21.836 1.00 85.00 85 ARG A C 1
ATOM 622 O O . ARG A 1 85 ? -7.235 7.455 21.073 1.00 85.00 85 ARG A O 1
ATOM 629 N N . VAL A 1 86 ? -8.614 6.095 22.201 1.00 88.25 86 VAL A N 1
ATOM 630 C CA . VAL A 1 86 ? -8.014 4.850 21.673 1.00 88.25 86 VAL A CA 1
ATOM 631 C C . VAL A 1 86 ? -8.357 4.700 20.193 1.00 88.25 86 VAL A C 1
ATOM 633 O O . VAL A 1 86 ? -7.475 4.415 19.386 1.00 88.25 86 VAL A O 1
ATOM 636 N N . MET A 1 87 ? -9.609 4.981 19.825 1.00 88.75 87 MET A N 1
ATOM 637 C CA . MET A 1 87 ? -10.048 4.986 18.427 1.00 88.75 87 MET A CA 1
ATOM 638 C C . MET A 1 87 ? -9.325 6.056 17.602 1.00 88.75 87 MET A C 1
ATOM 640 O O . MET A 1 87 ? -8.886 5.773 16.492 1.00 88.75 87 MET A O 1
ATOM 644 N N . LEU A 1 88 ? -9.141 7.262 18.154 1.00 90.94 88 LEU A N 1
ATOM 645 C CA . LEU A 1 88 ? -8.371 8.330 17.513 1.00 90.94 88 LEU A CA 1
ATOM 646 C C . LEU A 1 88 ? -6.922 7.902 17.263 1.00 90.94 88 LEU A C 1
ATOM 648 O O . LEU A 1 88 ? -6.409 8.096 16.167 1.00 90.94 88 LEU A O 1
ATOM 652 N N . MET A 1 89 ? -6.275 7.284 18.253 1.00 90.25 89 MET A N 1
ATOM 653 C CA . MET A 1 89 ? -4.910 6.785 18.100 1.00 90.25 89 MET A CA 1
ATOM 654 C C . MET A 1 89 ? -4.827 5.697 17.022 1.00 90.25 89 MET A C 1
ATOM 656 O O . MET A 1 89 ? -3.971 5.765 16.147 1.00 90.25 89 MET A O 1
ATOM 660 N N . ALA A 1 90 ? -5.749 4.731 17.028 1.00 92.25 90 ALA A N 1
ATOM 661 C CA . ALA A 1 90 ? -5.812 3.700 15.994 1.00 92.25 90 ALA A CA 1
ATOM 662 C C . ALA A 1 90 ? -6.039 4.293 14.591 1.00 92.25 90 ALA A C 1
ATOM 664 O O . ALA A 1 90 ? -5.418 3.845 13.628 1.00 92.25 90 ALA A O 1
ATOM 665 N N . ALA A 1 91 ? -6.883 5.324 14.474 1.00 93.50 91 ALA A N 1
ATOM 666 C CA . ALA A 1 91 ? -7.119 6.033 13.220 1.00 93.50 91 ALA A CA 1
ATOM 667 C C . ALA A 1 91 ? -5.862 6.760 12.719 1.00 93.50 91 ALA A C 1
ATOM 669 O O . ALA A 1 91 ? -5.563 6.685 11.530 1.00 93.50 91 ALA A O 1
ATOM 670 N N . ILE A 1 92 ? -5.097 7.400 13.611 1.00 94.94 92 ILE A N 1
ATOM 671 C CA . ILE A 1 92 ? -3.813 8.032 13.265 1.00 94.94 92 ILE A CA 1
ATOM 672 C C . ILE A 1 92 ? -2.817 6.980 12.765 1.00 94.94 92 ILE A C 1
ATOM 674 O O . ILE A 1 92 ? -2.258 7.149 11.688 1.00 94.94 92 ILE A O 1
ATOM 678 N N . LEU A 1 93 ? -2.669 5.852 13.469 1.00 93.50 93 LEU A N 1
ATOM 679 C CA . LEU A 1 93 ? -1.772 4.764 13.051 1.00 93.50 93 LEU A CA 1
ATOM 680 C C . LEU A 1 93 ? -2.152 4.175 11.682 1.00 93.50 93 LEU A C 1
ATOM 682 O O . LEU A 1 93 ? -1.289 3.782 10.898 1.00 93.50 93 LEU A O 1
ATOM 686 N N . LEU A 1 94 ? -3.449 4.072 11.383 1.00 94.81 94 LEU A N 1
ATOM 687 C CA . LEU A 1 94 ? -3.924 3.650 10.063 1.00 94.81 94 LEU A CA 1
ATOM 688 C C . LEU A 1 94 ? -3.638 4.711 8.991 1.00 94.81 94 LEU A C 1
ATOM 690 O O . LEU A 1 94 ? -3.232 4.354 7.886 1.00 94.81 94 LEU A O 1
ATOM 694 N N . ALA A 1 95 ? -3.816 5.994 9.311 1.00 95.50 95 ALA A N 1
ATOM 695 C CA . ALA A 1 95 ? -3.536 7.098 8.397 1.00 95.50 95 ALA A CA 1
ATOM 696 C C . ALA A 1 95 ? -2.039 7.213 8.070 1.00 95.50 95 ALA A C 1
ATOM 698 O O . ALA A 1 95 ? -1.684 7.421 6.913 1.00 95.50 95 ALA A O 1
ATOM 699 N N . GLU A 1 96 ? -1.161 7.015 9.054 1.00 95.50 96 GLU A N 1
ATOM 700 C CA . GLU A 1 96 ? 0.291 6.986 8.848 1.00 95.50 96 GLU A CA 1
ATOM 701 C C . GLU A 1 96 ? 0.694 5.897 7.853 1.00 95.50 96 GLU A C 1
ATOM 703 O O . GLU A 1 96 ? 1.458 6.162 6.927 1.00 95.50 96 GLU A O 1
ATOM 708 N N . GLN A 1 97 ? 0.120 4.700 7.975 1.00 94.56 97 GLN A N 1
ATOM 709 C CA . GLN A 1 97 ? 0.395 3.615 7.034 1.00 94.56 97 GLN A CA 1
ATOM 710 C C . GLN A 1 97 ? -0.170 3.846 5.639 1.00 94.56 97 GLN A C 1
ATOM 712 O O . GLN A 1 97 ? 0.467 3.474 4.655 1.00 94.56 97 GLN A O 1
ATOM 717 N N . ALA A 1 98 ? -1.358 4.444 5.537 1.00 95.06 98 ALA A N 1
ATOM 718 C CA . ALA A 1 98 ? -1.907 4.836 4.245 1.00 95.06 98 ALA A CA 1
ATOM 719 C C . ALA A 1 98 ? -0.989 5.863 3.565 1.00 95.06 98 ALA A C 1
ATOM 721 O O . ALA A 1 98 ? -0.622 5.685 2.406 1.00 95.06 98 ALA A O 1
ATOM 722 N N . ASN A 1 99 ? -0.532 6.868 4.314 1.00 96.75 99 ASN A N 1
ATOM 723 C CA . ASN A 1 99 ? 0.409 7.875 3.834 1.00 96.75 99 ASN A CA 1
ATOM 724 C C . ASN A 1 99 ? 1.763 7.260 3.433 1.00 96.75 99 ASN A C 1
ATOM 726 O O . ASN A 1 99 ? 2.314 7.611 2.392 1.00 96.75 99 ASN A O 1
ATOM 730 N N . GLU A 1 100 ? 2.296 6.306 4.201 1.00 97.06 100 GLU A N 1
ATOM 731 C CA . GLU A 1 100 ? 3.521 5.587 3.831 1.00 97.06 100 GLU A CA 1
ATOM 732 C C . GLU A 1 100 ? 3.344 4.787 2.529 1.00 97.06 100 GLU A C 1
ATOM 734 O O . GLU A 1 100 ? 4.195 4.858 1.637 1.00 97.06 100 GLU A O 1
ATOM 739 N N . ALA A 1 101 ? 2.219 4.085 2.371 1.00 96.75 101 ALA A N 1
ATOM 740 C CA . ALA A 1 101 ? 1.903 3.351 1.148 1.00 96.75 101 ALA A CA 1
ATOM 741 C C . ALA A 1 101 ? 1.752 4.285 -0.066 1.00 96.75 101 ALA A C 1
ATOM 743 O O . ALA A 1 101 ? 2.292 3.997 -1.136 1.00 96.75 101 ALA A O 1
ATOM 744 N N . GLU A 1 102 ? 1.076 5.426 0.091 1.00 96.88 102 GLU A N 1
ATOM 745 C CA . GLU A 1 102 ? 0.938 6.452 -0.949 1.00 96.88 102 GLU A CA 1
ATOM 746 C C . GLU A 1 102 ? 2.298 7.024 -1.369 1.00 96.88 102 GLU A C 1
ATOM 748 O O . GLU A 1 102 ? 2.595 7.123 -2.565 1.00 96.88 102 GLU A O 1
ATOM 753 N N . GLN A 1 103 ? 3.169 7.332 -0.405 1.00 97.69 103 GLN A N 1
ATOM 754 C CA . GLN A 1 103 ? 4.533 7.780 -0.683 1.00 97.69 103 GLN A CA 1
ATOM 755 C C . GLN A 1 103 ? 5.361 6.700 -1.385 1.00 97.69 103 GLN A C 1
ATOM 757 O O . GLN A 1 103 ? 6.110 7.008 -2.316 1.00 97.69 103 GLN A O 1
ATOM 762 N N . GLY A 1 104 ? 5.222 5.437 -0.976 1.00 97.62 104 GLY A N 1
ATOM 763 C CA . GLY A 1 104 ? 5.858 4.296 -1.631 1.00 97.62 104 GLY A CA 1
ATOM 764 C C . GLY A 1 104 ? 5.425 4.159 -3.092 1.00 97.62 104 GLY A C 1
ATOM 765 O O . GLY A 1 104 ? 6.274 4.058 -3.980 1.00 97.62 104 GLY A O 1
ATOM 766 N N . LEU A 1 105 ? 4.120 4.252 -3.361 1.00 97.94 105 LEU A N 1
ATOM 767 C CA . LEU A 1 105 ? 3.568 4.246 -4.717 1.00 97.94 105 LEU A CA 1
ATOM 768 C C . LEU A 1 105 ? 4.086 5.418 -5.553 1.00 97.94 105 LEU A C 1
ATOM 770 O O . LEU A 1 105 ? 4.439 5.227 -6.717 1.00 97.94 105 LEU A O 1
ATOM 774 N N . TYR A 1 106 ? 4.165 6.619 -4.978 1.00 97.38 106 TYR A N 1
ATOM 775 C CA . TYR A 1 106 ? 4.725 7.782 -5.662 1.00 97.38 106 TYR A CA 1
ATOM 776 C C . TYR A 1 106 ? 6.193 7.558 -6.051 1.00 97.38 106 TYR A C 1
ATOM 778 O O . TYR A 1 106 ? 6.556 7.736 -7.215 1.00 97.38 106 TYR A O 1
ATOM 786 N N . ARG A 1 107 ? 7.030 7.099 -5.112 1.00 97.75 107 ARG A N 1
ATOM 787 C CA . ARG A 1 107 ? 8.450 6.799 -5.370 1.00 97.75 107 ARG A CA 1
ATOM 788 C C . ARG A 1 107 ? 8.612 5.729 -6.448 1.00 97.75 107 ARG A C 1
ATOM 790 O O . ARG A 1 107 ? 9.401 5.919 -7.369 1.00 97.75 107 ARG A O 1
ATOM 797 N N . ALA A 1 108 ? 7.830 4.652 -6.375 1.00 97.69 108 ALA A N 1
ATOM 798 C CA . ALA A 1 108 ? 7.850 3.587 -7.372 1.00 97.69 108 ALA A CA 1
ATOM 799 C C . ALA A 1 108 ? 7.474 4.106 -8.769 1.00 97.69 108 ALA A C 1
ATOM 801 O O . ALA A 1 108 ? 8.162 3.804 -9.740 1.00 97.69 108 ALA A O 1
ATOM 802 N N . ARG A 1 109 ? 6.431 4.942 -8.880 1.00 97.56 109 ARG A N 1
ATOM 803 C CA . ARG A 1 109 ? 6.029 5.560 -10.156 1.00 97.56 109 ARG A CA 1
ATOM 804 C C . ARG A 1 109 ? 7.126 6.444 -10.744 1.00 97.56 109 ARG A C 1
ATOM 806 O O . ARG A 1 109 ? 7.384 6.370 -11.941 1.00 97.56 109 ARG A O 1
ATOM 813 N N . VAL A 1 110 ? 7.780 7.254 -9.911 1.00 97.88 110 VAL A N 1
ATOM 814 C CA . VAL A 1 110 ? 8.907 8.097 -10.341 1.00 97.88 110 VAL A CA 1
ATOM 815 C C . VAL A 1 110 ? 10.065 7.241 -10.853 1.00 97.88 110 VAL A C 1
ATOM 817 O O . VAL A 1 110 ? 10.666 7.577 -11.871 1.00 97.88 110 VAL A O 1
ATOM 820 N N . GLU A 1 111 ? 10.377 6.137 -10.179 1.00 97.69 111 GLU A N 1
ATOM 821 C CA . GLU A 1 111 ? 11.484 5.268 -10.577 1.00 97.69 111 GLU A CA 1
ATOM 822 C C . GLU A 1 111 ? 11.193 4.517 -11.880 1.00 97.69 111 GLU A C 1
ATOM 824 O O . GLU A 1 111 ? 12.037 4.492 -12.774 1.00 97.69 111 GLU A O 1
ATOM 829 N N . VAL A 1 112 ? 9.971 4.002 -12.049 1.00 97.88 112 VAL A N 1
ATOM 830 C CA . VAL A 1 112 ? 9.518 3.401 -13.314 1.00 97.88 112 VAL A CA 1
ATOM 831 C C . VAL A 1 112 ? 9.646 4.395 -14.470 1.00 97.88 112 VAL A C 1
ATOM 833 O O . VAL A 1 112 ? 10.159 4.046 -15.532 1.00 97.88 112 VAL A O 1
ATOM 836 N N . GLU A 1 113 ? 9.237 5.646 -14.262 1.00 97.62 113 GLU A N 1
ATOM 837 C CA . GLU A 1 113 ? 9.341 6.690 -15.283 1.00 97.62 113 GLU A CA 1
ATOM 838 C C . GLU A 1 113 ? 10.802 7.025 -15.624 1.00 97.62 113 GLU A C 1
ATOM 840 O O . GLU A 1 113 ? 11.145 7.204 -16.794 1.00 97.62 113 GLU A O 1
ATOM 845 N N . LYS A 1 114 ? 11.701 7.063 -14.633 1.00 97.38 114 LYS A N 1
ATOM 846 C CA . LYS A 1 114 ? 13.139 7.239 -14.891 1.00 97.38 114 LYS A CA 1
ATOM 847 C C . LYS A 1 114 ? 13.712 6.086 -15.707 1.00 97.38 114 LYS A C 1
ATOM 849 O O . LYS A 1 114 ? 14.401 6.355 -16.689 1.00 97.38 114 LYS A O 1
ATOM 854 N N . ILE A 1 115 ? 13.409 4.842 -15.325 1.00 97.56 115 ILE A N 1
ATOM 855 C CA . ILE A 1 115 ? 13.864 3.633 -16.027 1.00 97.56 115 ILE A CA 1
ATOM 856 C C . ILE A 1 115 ? 13.386 3.663 -17.480 1.00 97.56 115 ILE A C 1
ATOM 858 O O . ILE A 1 115 ? 14.177 3.444 -18.399 1.00 97.56 115 ILE A O 1
ATOM 862 N N . ARG A 1 116 ? 12.114 4.011 -17.701 1.00 97.31 116 ARG A N 1
ATOM 863 C CA . ARG A 1 116 ? 11.550 4.163 -19.043 1.00 97.31 116 ARG A CA 1
ATOM 864 C C . ARG A 1 116 ? 12.318 5.204 -19.859 1.00 97.31 116 ARG A C 1
ATOM 866 O O . ARG A 1 116 ? 12.800 4.895 -20.940 1.00 97.31 116 ARG A O 1
ATOM 873 N N . ARG A 1 117 ? 12.549 6.398 -19.302 1.00 96.81 117 ARG A N 1
ATOM 874 C CA . ARG A 1 117 ? 13.321 7.456 -19.980 1.00 96.81 117 ARG A CA 1
ATOM 875 C C . ARG A 1 117 ? 14.766 7.075 -20.266 1.00 96.81 117 ARG A C 1
ATOM 877 O O . ARG A 1 117 ? 15.359 7.627 -21.190 1.00 96.81 117 ARG A O 1
ATOM 884 N N . THR A 1 118 ? 15.396 6.255 -19.427 1.00 96.69 118 THR A N 1
ATOM 885 C CA . THR A 1 118 ? 16.748 5.753 -19.704 1.00 96.69 118 THR A CA 1
ATOM 886 C C . THR A 1 11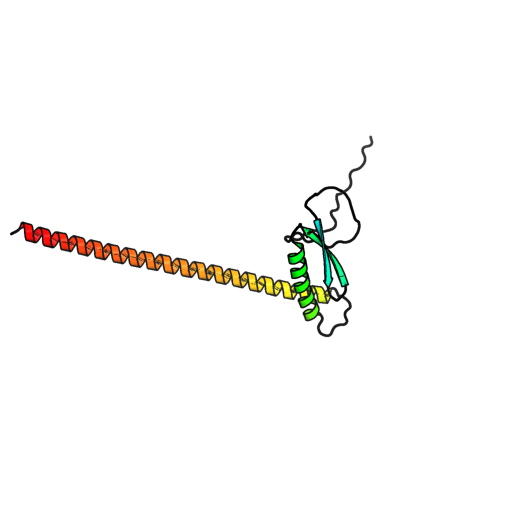8 ? 16.731 4.715 -20.816 1.00 96.69 118 THR A C 1
ATOM 888 O O . THR A 1 118 ? 17.566 4.803 -21.706 1.00 96.69 118 THR A O 1
ATOM 891 N N . ALA A 1 119 ? 15.750 3.808 -20.820 1.00 96.00 119 ALA A N 1
ATOM 892 C CA . ALA A 1 119 ? 15.591 2.813 -21.873 1.00 96.00 119 ALA A CA 1
ATOM 893 C C . ALA A 1 119 ? 15.320 3.466 -23.238 1.00 96.00 119 ALA A C 1
ATOM 895 O O . ALA A 1 119 ? 15.989 3.125 -24.208 1.00 96.00 119 ALA A O 1
ATOM 896 N N . ASP A 1 120 ? 14.424 4.457 -23.295 1.00 96.44 120 ASP A N 1
ATOM 897 C CA . ASP A 1 120 ? 14.107 5.189 -24.529 1.00 96.44 120 ASP A CA 1
ATOM 898 C C . ASP A 1 120 ? 15.343 5.915 -25.093 1.00 96.44 120 ASP A C 1
ATOM 900 O O . ASP A 1 120 ? 15.590 5.893 -26.297 1.00 96.44 120 ASP A O 1
ATOM 904 N N . ARG A 1 121 ? 16.164 6.520 -24.220 1.00 95.62 121 ARG A N 1
ATOM 905 C CA . ARG A 1 121 ? 17.431 7.154 -24.623 1.00 95.62 121 ARG A CA 1
ATOM 906 C C . ARG A 1 121 ? 18.438 6.137 -25.151 1.00 95.62 121 ARG A C 1
ATOM 908 O O . ARG A 1 121 ? 19.002 6.353 -26.215 1.00 95.62 121 ARG A O 1
ATOM 915 N N . SER A 1 122 ? 18.625 5.020 -24.451 1.00 95.12 122 SER A N 1
ATOM 916 C CA . SER A 1 122 ? 19.531 3.962 -24.904 1.00 95.12 122 SER A CA 1
ATOM 917 C C . SER A 1 122 ? 19.093 3.349 -26.234 1.00 95.12 122 SER A C 1
ATOM 919 O O . SER A 1 122 ? 19.945 3.078 -27.073 1.00 95.12 122 SER A O 1
ATOM 921 N N . ALA A 1 123 ? 17.789 3.163 -26.456 1.00 95.62 123 ALA A N 1
ATOM 922 C CA . ALA A 1 123 ? 17.267 2.701 -27.739 1.00 95.62 123 ALA A CA 1
ATOM 923 C C . ALA A 1 123 ? 17.582 3.699 -28.864 1.00 95.62 123 ALA A C 1
ATOM 925 O O . ALA A 1 123 ? 18.115 3.301 -29.895 1.00 95.62 123 ALA A O 1
ATOM 926 N N . ALA A 1 124 ? 17.356 4.997 -28.633 1.00 95.62 124 ALA A N 1
ATOM 927 C CA . ALA A 1 124 ? 17.689 6.038 -29.604 1.00 95.62 124 ALA A CA 1
ATOM 928 C C . ALA A 1 124 ? 19.198 6.102 -29.919 1.00 95.62 124 ALA A C 1
ATOM 930 O O . ALA A 1 124 ? 19.578 6.275 -31.077 1.00 95.62 124 ALA A O 1
ATOM 931 N N . ASP A 1 125 ? 20.061 5.929 -28.912 1.00 96.69 125 ASP A N 1
ATOM 932 C CA . ASP A 1 125 ? 21.518 5.895 -29.098 1.00 96.69 125 ASP A CA 1
ATOM 933 C C . ASP A 1 125 ? 21.960 4.676 -29.928 1.00 96.69 125 ASP A C 1
ATOM 935 O O . ASP A 1 125 ? 22.830 4.792 -30.800 1.00 96.69 125 ASP A O 1
ATOM 939 N N . VAL A 1 126 ? 21.350 3.510 -29.688 1.00 97.00 126 VAL A N 1
ATOM 940 C CA . VAL A 1 126 ? 21.588 2.290 -30.475 1.00 97.00 126 VAL A CA 1
ATOM 941 C C . VAL A 1 126 ? 21.130 2.484 -31.919 1.00 97.00 126 VAL A C 1
ATOM 943 O O . VAL A 1 126 ? 21.913 2.212 -32.830 1.00 97.00 126 VAL A O 1
ATOM 946 N N . ASP A 1 127 ? 19.926 3.013 -32.139 1.00 97.06 127 ASP A N 1
ATOM 947 C CA . ASP A 1 127 ? 19.386 3.272 -33.479 1.00 97.06 127 ASP A CA 1
ATOM 948 C C . ASP A 1 127 ? 20.269 4.251 -34.264 1.00 97.06 127 ASP A C 1
ATOM 950 O O . ASP A 1 127 ? 20.622 3.995 -35.417 1.00 97.06 127 ASP A O 1
ATOM 954 N N . ALA A 1 128 ? 20.709 5.341 -33.627 1.00 96.62 128 ALA A N 1
ATOM 955 C CA . ALA A 1 128 ? 21.622 6.306 -34.236 1.00 96.62 128 ALA A CA 1
ATOM 956 C C . ALA A 1 128 ? 22.985 5.684 -34.588 1.00 96.62 128 ALA A C 1
ATOM 958 O O . ALA A 1 128 ? 23.589 6.030 -35.605 1.00 96.62 128 ALA A O 1
ATOM 959 N N . THR A 1 129 ? 23.476 4.765 -33.756 1.00 97.94 129 THR A N 1
ATOM 960 C CA . THR A 1 129 ? 24.736 4.051 -34.001 1.00 97.94 129 THR A CA 1
ATOM 961 C C . THR A 1 129 ? 24.599 3.068 -35.164 1.00 97.94 129 THR A C 1
ATOM 963 O O . THR A 1 129 ? 25.480 3.015 -36.022 1.00 97.94 129 THR A O 1
ATOM 966 N N . LEU A 1 130 ? 23.481 2.337 -35.236 1.00 97.75 130 LEU A N 1
ATOM 967 C CA . LEU A 1 130 ? 23.178 1.435 -36.348 1.00 97.75 130 LEU A CA 1
ATOM 968 C C . LEU A 1 130 ? 23.049 2.189 -37.674 1.00 97.75 130 LEU A C 1
ATOM 970 O O . LEU A 1 130 ? 23.629 1.756 -38.666 1.00 97.75 130 LEU A O 1
ATOM 974 N N . ALA A 1 131 ? 22.327 3.313 -37.691 1.00 97.62 131 ALA A N 1
ATOM 975 C CA . ALA A 1 131 ? 22.142 4.121 -38.895 1.00 97.62 131 ALA A CA 1
ATOM 976 C C . ALA A 1 131 ? 23.487 4.573 -39.484 1.00 97.62 131 ALA A C 1
ATOM 978 O O . ALA A 1 131 ? 23.745 4.351 -40.663 1.00 97.62 131 ALA A O 1
ATOM 979 N N . ARG A 1 132 ? 24.395 5.093 -38.643 1.00 97.75 132 ARG A N 1
ATOM 980 C CA . ARG A 1 132 ? 25.749 5.485 -39.079 1.00 97.75 132 ARG A CA 1
ATOM 981 C C . ARG A 1 132 ? 26.547 4.312 -39.641 1.00 97.75 132 ARG A C 1
ATOM 983 O O . ARG A 1 132 ? 27.201 4.455 -40.666 1.00 97.75 132 ARG A O 1
ATOM 990 N N . ALA A 1 133 ? 26.486 3.150 -38.991 1.00 97.94 133 ALA A N 1
ATOM 991 C CA . ALA A 1 133 ? 27.178 1.964 -39.483 1.00 97.94 133 ALA A CA 1
ATOM 992 C C . ALA A 1 133 ? 26.640 1.518 -40.855 1.00 97.94 133 ALA A C 1
ATOM 994 O O . ALA A 1 133 ? 27.421 1.111 -41.713 1.00 97.94 133 ALA A O 1
ATOM 995 N N . LEU A 1 134 ? 25.323 1.606 -41.078 1.00 98.12 134 LEU A N 1
ATOM 996 C CA . LEU A 1 134 ? 24.704 1.306 -42.371 1.00 98.12 134 LEU A CA 1
ATOM 997 C C . LEU A 1 134 ? 25.139 2.293 -43.462 1.00 98.12 134 LEU A C 1
ATOM 999 O O . LEU A 1 134 ? 25.468 1.844 -44.561 1.00 98.12 134 LEU A O 1
ATOM 1003 N N . ASP A 1 135 ? 25.211 3.590 -43.154 1.00 98.12 135 ASP A N 1
ATOM 1004 C CA . ASP A 1 135 ? 25.717 4.610 -44.083 1.00 98.12 135 ASP A CA 1
ATOM 1005 C C . ASP A 1 135 ? 27.184 4.340 -44.468 1.00 98.12 135 ASP A C 1
ATOM 1007 O O . ASP A 1 135 ? 27.533 4.345 -45.652 1.00 98.12 135 ASP A O 1
ATOM 1011 N N . ASP A 1 136 ? 28.036 4.004 -43.493 1.00 97.94 136 ASP A N 1
ATOM 1012 C CA . ASP A 1 136 ? 29.441 3.649 -43.732 1.00 97.94 136 ASP A CA 1
ATOM 1013 C C . ASP A 1 136 ? 29.576 2.393 -44.614 1.00 97.94 136 ASP A C 1
ATOM 1015 O O . ASP A 1 136 ? 30.433 2.323 -45.507 1.00 97.94 136 ASP A O 1
ATOM 1019 N N . PHE A 1 137 ? 28.725 1.383 -44.393 1.00 98.12 137 PHE A N 1
ATOM 1020 C CA . PHE A 1 137 ? 28.689 0.185 -45.232 1.00 98.12 137 PHE A CA 1
ATOM 1021 C C . PHE A 1 137 ? 28.243 0.500 -46.660 1.00 98.12 137 PHE A C 1
ATOM 1023 O O . PHE A 1 137 ? 28.876 0.014 -47.602 1.00 98.12 137 PHE A O 1
ATOM 1030 N N . ALA A 1 138 ? 27.203 1.317 -46.834 1.00 98.00 138 ALA A N 1
ATOM 1031 C CA . ALA A 1 138 ? 26.726 1.739 -48.147 1.00 98.00 138 ALA A CA 1
ATOM 1032 C C . ALA A 1 138 ? 27.823 2.491 -48.922 1.00 98.00 138 ALA A C 1
ATOM 1034 O O . ALA A 1 138 ? 28.163 2.093 -50.038 1.00 98.00 138 ALA A O 1
ATOM 1035 N N . ALA A 1 139 ? 28.480 3.471 -48.294 1.00 97.56 139 ALA A N 1
ATOM 1036 C CA . ALA A 1 139 ? 29.582 4.226 -48.899 1.00 97.56 139 ALA A CA 1
ATOM 1037 C C . ALA A 1 139 ? 30.759 3.323 -49.320 1.00 97.56 139 ALA A C 1
ATOM 1039 O O . ALA A 1 139 ? 31.408 3.520 -50.358 1.00 97.56 139 ALA A O 1
ATOM 1040 N N . ARG A 1 140 ? 31.042 2.281 -48.530 1.00 97.81 140 ARG A N 1
ATOM 1041 C CA . ARG A 1 140 ? 32.079 1.297 -48.854 1.00 97.81 140 ARG A CA 1
ATOM 1042 C C . ARG A 1 140 ? 31.688 0.413 -50.039 1.00 97.81 140 ARG A C 1
ATOM 1044 O O . ARG A 1 140 ? 32.554 0.117 -50.863 1.00 97.81 140 ARG A O 1
ATOM 1051 N N . ILE A 1 141 ? 30.418 0.018 -50.149 1.00 97.94 141 ILE A N 1
ATOM 1052 C CA . ILE A 1 141 ? 29.895 -0.727 -51.304 1.00 97.94 141 ILE A CA 1
ATOM 1053 C C . ILE A 1 141 ? 29.996 0.124 -52.572 1.00 97.94 141 ILE A C 1
ATOM 1055 O O . ILE A 1 141 ? 30.535 -0.354 -53.568 1.00 97.94 141 ILE A O 1
ATOM 1059 N N . GLU A 1 142 ? 29.577 1.389 -52.524 1.00 97.31 142 GLU A N 1
ATOM 1060 C CA . GLU A 1 142 ? 29.690 2.325 -53.654 1.00 97.31 142 GLU A CA 1
ATOM 1061 C C . GLU A 1 142 ? 31.145 2.498 -54.110 1.00 97.31 142 GLU A C 1
ATOM 1063 O O . GLU A 1 142 ? 31.450 2.457 -55.305 1.00 97.31 142 GLU A O 1
ATOM 1068 N N . THR A 1 143 ? 32.074 2.613 -53.157 1.00 97.44 143 THR A N 1
ATOM 1069 C CA . THR A 1 143 ? 33.512 2.704 -53.449 1.00 97.44 143 THR A CA 1
ATOM 1070 C C . THR A 1 143 ? 34.030 1.451 -54.161 1.00 97.44 143 THR A C 1
ATOM 1072 O O . THR A 1 143 ? 34.834 1.555 -55.091 1.00 97.44 143 THR A O 1
ATOM 1075 N N . ILE A 1 144 ? 33.597 0.261 -53.733 1.00 97.19 144 ILE A N 1
ATOM 1076 C CA . ILE A 1 144 ? 33.978 -1.008 -54.368 1.00 97.19 144 ILE A CA 1
ATOM 1077 C C . ILE A 1 144 ? 33.383 -1.093 -55.777 1.00 97.19 144 ILE A C 1
ATOM 1079 O O . ILE A 1 144 ? 34.120 -1.392 -56.713 1.00 97.19 144 ILE A O 1
ATOM 1083 N N . ALA A 1 145 ? 32.097 -0.778 -55.943 1.00 97.19 145 ALA A N 1
ATOM 1084 C CA . ALA A 1 145 ? 31.427 -0.776 -57.242 1.00 97.19 145 ALA A CA 1
ATOM 1085 C C . ALA A 1 145 ? 32.131 0.162 -58.239 1.00 97.19 145 ALA A C 1
ATOM 1087 O O . ALA A 1 145 ? 32.527 -0.271 -59.318 1.00 97.19 145 ALA A O 1
ATOM 1088 N N . THR A 1 146 ? 32.433 1.396 -57.822 1.00 96.88 146 THR A N 1
ATOM 1089 C CA . THR A 1 146 ? 33.153 2.385 -58.647 1.00 96.88 146 THR A CA 1
ATOM 1090 C C . THR A 1 146 ? 34.551 1.906 -59.059 1.00 96.88 146 THR A C 1
ATOM 1092 O O . THR A 1 146 ? 35.061 2.280 -60.114 1.00 96.88 146 THR A O 1
ATOM 1095 N N . ARG A 1 147 ? 35.226 1.105 -58.222 1.00 96.56 147 ARG A N 1
ATOM 1096 C CA . ARG A 1 147 ? 36.525 0.509 -58.576 1.00 96.56 147 ARG A CA 1
ATOM 1097 C C . ARG A 1 147 ? 36.380 -0.601 -59.608 1.00 96.56 147 ARG A C 1
ATOM 1099 O O . ARG A 1 147 ? 37.241 -0.700 -60.473 1.00 96.56 147 ARG A O 1
ATOM 1106 N N . LEU A 1 148 ? 35.327 -1.411 -59.509 1.00 95.81 148 LEU A N 1
ATOM 1107 C CA . LEU A 1 148 ? 35.055 -2.489 -60.459 1.00 95.81 148 LEU A CA 1
ATOM 1108 C C . LEU A 1 148 ? 34.653 -1.955 -61.839 1.00 95.81 148 LEU A C 1
ATOM 1110 O O . LEU A 1 148 ? 35.058 -2.538 -62.831 1.00 95.81 148 LEU A O 1
ATOM 1114 N N . GLU A 1 149 ? 33.931 -0.835 -61.917 1.00 93.94 149 GLU A N 1
ATOM 1115 C CA . GLU A 1 149 ? 33.558 -0.195 -63.194 1.00 93.94 149 GLU A CA 1
ATOM 1116 C C . GLU A 1 149 ? 34.743 0.401 -63.969 1.00 93.94 149 GLU A C 1
ATOM 1118 O O . GLU A 1 149 ? 34.645 0.646 -65.168 1.00 93.94 149 GLU A O 1
ATOM 1123 N N . LYS A 1 150 ? 35.856 0.687 -63.284 1.00 89.88 150 LYS A N 1
ATOM 1124 C CA . LYS A 1 150 ? 37.069 1.268 -63.884 1.00 89.88 150 LYS A CA 1
ATOM 1125 C C . LYS A 1 150 ? 38.074 0.215 -64.367 1.00 89.88 150 LYS A C 1
ATOM 1127 O O . LYS A 1 150 ? 39.157 0.601 -64.810 1.00 89.88 150 LYS A O 1
ATOM 1132 N N . LEU A 1 151 ? 37.744 -1.069 -64.231 1.00 73.81 151 LEU A N 1
ATOM 1133 C CA . LEU A 1 151 ? 38.504 -2.208 -64.756 1.00 73.81 151 LEU A CA 1
ATOM 1134 C C . LEU A 1 151 ? 37.942 -2.634 -66.113 1.00 73.81 151 LEU A C 1
ATOM 1136 O O . LEU A 1 151 ? 38.773 -2.982 -66.979 1.00 73.81 151 LEU A O 1
#

Secondary structure (DSSP, 8-state):
------------SPPPTTS-EE--S--------S-EEEEEEEETTEEEEEEEETT-HHHHHHHHHHHHHHHHHHHTTS-SS--HHHHHHHHHHHHHHHHHHHHHHHHHHHHHHHHHHHHHHHHHHHHHHHHHHHHHHHHHHHHHHHHHTT-

Sequence (151 aa):
MIAAAGPASRSTGPWTPSGVRLMTAEPNRIGDEKAMAEVEVRILGRAFTLACGEGQEESVRTLARKVEERVQQAASGRSVAVDARVMLMAAILLAEQANEAEQGLYRARVEVEKIRRTADRSAADVDATLARALDDFAARIETIATRLEKL

Nearest PDB structures (foldseek):
  1t3u-assembly1_D  TM=7.353E-01  e=1.049E-02  Pseudomonas aeruginosa PAO1
  2j3t-assembly1_D  TM=4.007E-01  e=2.154E+00  Homo sapiens

Radius of gyration: 33.23 Å; Cα contacts (8 Å, |Δi|>4): 91; chains: 1; bounding box: 93×41×96 Å